Protein AF-A0A843MES4-F1 (afdb_monomer)

Secondary structure (DSSP, 8-state):
-EEEEEEETTTEEEEEEE-GGGTT-EEE-SSSEEE--HHHH--EE--HHHHHHHHHH-SEEEEESHHHHHHHHHTTSS-GGGPEEETTEEEEEEE--

Mean predicted aligned error: 2.88 Å

Nearest PDB structures (foldseek):
  2qya-assembly2_D  TM=8.452E-01  e=7.307E-09  Methanopyrus kandleri AV19
  4rxl-assembly1_A  TM=6.055E-01  e=3.881E+00  Vibrio cholerae O1 biovar El Tor str. N16961

Solvent-accessible surface area (backbone atoms only — not comparable to full-atom values): 5400 Å² total; per-residue (Å²): 66,17,44,25,80,43,80,42,92,94,71,45,40,36,34,25,35,26,35,62,8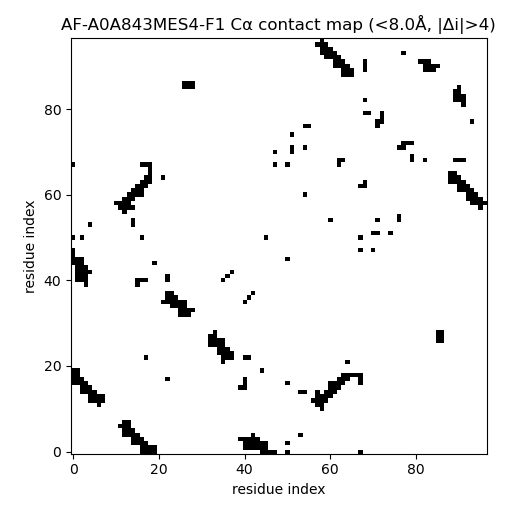8,46,57,73,41,71,39,68,41,97,90,51,71,47,66,38,41,46,92,67,32,59,39,51,80,49,55,70,68,58,50,53,50,52,65,70,70,33,36,30,36,44,39,33,21,63,65,54,50,52,48,36,35,75,71,67,76,46,58,75,86,66,43,47,72,42,80,90,35,37,30,40,77,48,80,62,131

Sequence (97 aa):
MHLKIHESPGEGTVTAVCDAELIGMTLKGEYCDLVIDESFYGGSAVSEAEVEEALKSSVNANIIGKRVCSLAVRAGILDEKDCVEIEGIPHAQIYRI

Foldseek 3Di:
DFKDWDQDVPQGIEIEEEDPVQEQPWFDDPVDIDGNYCVRRVHDDDDLVVLLVSLVRDQKYKYKADVSLVSCCVSVVDPPVQWDDTNNITIHMHHHD

pLDDT: mean 94.83, std 4.69, range [72.0, 98.5]

Radius of gyration: 12.51 Å; Cα contacts (8 Å, |Δi|>4): 192; chains: 1; bounding box: 34×28×30 Å

Structure (mmCIF, N/CA/C/O backbone):
data_AF-A0A843MES4-F1
#
_entry.id   AF-A0A843MES4-F1
#
loop_
_atom_site.group_PDB
_atom_site.id
_atom_site.type_symbol
_atom_site.label_atom_id
_atom_site.label_alt_id
_atom_site.label_comp_id
_atom_site.label_asym_id
_atom_site.label_entity_id
_atom_site.label_seq_id
_atom_site.pdbx_PDB_ins_code
_atom_site.Cartn_x
_atom_site.Cartn_y
_atom_site.Cartn_z
_atom_site.occupancy
_atom_site.B_iso_or_equiv
_atom_site.auth_seq_id
_atom_site.auth_comp_id
_atom_site.auth_asym_id
_atom_site.auth_atom_id
_atom_site.pdbx_PDB_model_num
ATOM 1 N N . MET A 1 1 ? -2.351 8.060 -4.397 1.00 96.88 1 MET A N 1
ATOM 2 C CA . MET A 1 1 ? -1.963 7.018 -3.415 1.00 96.88 1 MET A CA 1
ATOM 3 C C . MET A 1 1 ? -0.544 7.306 -2.966 1.00 96.88 1 MET A C 1
ATOM 5 O O . MET A 1 1 ? 0.143 8.018 -3.693 1.00 96.88 1 MET A O 1
ATOM 9 N N . HIS A 1 2 ? -0.116 6.799 -1.813 1.00 97.81 2 HIS A N 1
ATOM 10 C CA . HIS A 1 2 ? 1.306 6.793 -1.465 1.00 97.81 2 HIS A CA 1
ATOM 11 C C . HIS A 1 2 ? 1.921 5.461 -1.860 1.00 97.81 2 HIS A C 1
ATOM 13 O O . HIS A 1 2 ? 1.320 4.420 -1.609 1.00 97.81 2 HIS A O 1
ATOM 19 N N . LEU A 1 3 ? 3.087 5.517 -2.496 1.00 97.69 3 LEU A N 1
ATOM 20 C CA . LEU A 1 3 ? 3.871 4.368 -2.930 1.00 97.69 3 LEU A CA 1
ATOM 21 C C . LEU A 1 3 ? 5.264 4.465 -2.324 1.00 97.69 3 LEU A C 1
ATOM 23 O O . LEU A 1 3 ? 5.970 5.458 -2.517 1.00 97.69 3 LEU A O 1
ATOM 27 N N . LYS A 1 4 ? 5.677 3.405 -1.639 1.00 97.00 4 LYS A N 1
ATOM 28 C CA . LYS A 1 4 ? 7.043 3.222 -1.167 1.00 97.00 4 LYS A CA 1
ATOM 29 C C . LYS A 1 4 ? 7.620 1.955 -1.779 1.00 97.00 4 LYS A C 1
ATOM 31 O O . LYS A 1 4 ? 7.016 0.892 -1.689 1.00 97.00 4 LYS A O 1
ATOM 36 N N . ILE A 1 5 ? 8.803 2.078 -2.367 1.00 95.31 5 ILE A N 1
ATOM 37 C CA . ILE A 1 5 ? 9.560 0.957 -2.921 1.00 95.31 5 ILE A CA 1
ATOM 38 C C . ILE A 1 5 ? 10.821 0.774 -2.081 1.00 95.31 5 ILE A C 1
ATOM 40 O O . ILE A 1 5 ? 11.511 1.745 -1.758 1.00 95.31 5 ILE A O 1
ATOM 44 N N . HIS A 1 6 ? 11.106 -0.467 -1.708 1.00 91.81 6 HIS A N 1
ATOM 45 C CA . HIS A 1 6 ? 12.309 -0.859 -0.996 1.00 91.81 6 HIS A CA 1
ATOM 46 C C . HIS A 1 6 ? 12.974 -2.037 -1.707 1.00 91.81 6 HIS A C 1
ATOM 48 O O . HIS A 1 6 ? 12.343 -3.059 -1.952 1.00 91.81 6 HIS A O 1
ATOM 54 N N . GLU A 1 7 ? 14.258 -1.897 -2.015 1.00 89.75 7 GLU A N 1
ATOM 55 C CA . GLU A 1 7 ? 15.068 -2.981 -2.565 1.00 89.75 7 GLU A CA 1
ATOM 56 C C . GLU A 1 7 ? 15.654 -3.797 -1.414 1.00 89.75 7 GLU A C 1
ATOM 58 O O . GLU A 1 7 ?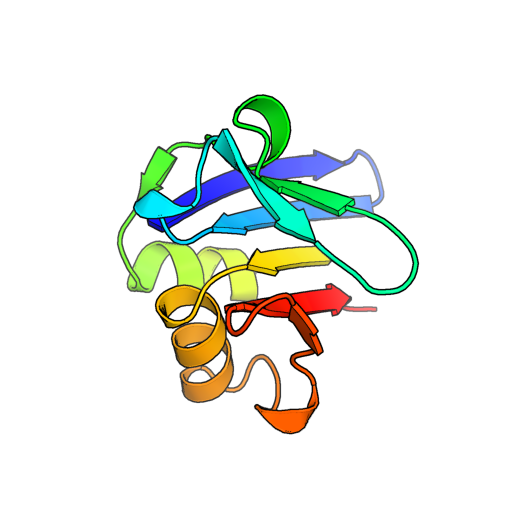 16.502 -3.296 -0.670 1.00 89.75 7 GLU A O 1
ATOM 63 N N . SER A 1 8 ? 15.205 -5.044 -1.263 1.00 81.56 8 SER A N 1
ATOM 64 C CA . SER A 1 8 ? 15.769 -5.977 -0.288 1.00 81.56 8 SER A CA 1
ATOM 65 C C . SER A 1 8 ? 16.901 -6.779 -0.950 1.00 81.56 8 SER A C 1
ATOM 67 O O . SER A 1 8 ? 16.656 -7.497 -1.930 1.00 81.56 8 SER A O 1
ATOM 69 N N . PRO A 1 9 ? 18.160 -6.668 -0.477 1.00 84.44 9 PRO A N 1
ATOM 70 C CA . PRO A 1 9 ? 19.288 -7.381 -1.069 1.00 84.44 9 PRO A CA 1
ATOM 71 C C . PRO A 1 9 ? 19.055 -8.897 -1.112 1.00 84.44 9 PRO A C 1
ATOM 73 O O . PRO A 1 9 ? 18.966 -9.550 -0.078 1.00 84.44 9 PRO A O 1
ATOM 76 N N . GLY A 1 10 ? 18.996 -9.466 -2.318 1.00 82.94 10 GLY A N 1
ATOM 77 C CA . GLY A 1 10 ? 18.790 -10.905 -2.528 1.00 82.94 10 GLY A CA 1
ATOM 78 C C . GLY A 1 10 ? 17.330 -11.370 -2.511 1.00 82.94 10 GLY A C 1
ATOM 79 O O . GLY A 1 10 ? 17.077 -12.504 -2.905 1.00 82.94 10 GLY A O 1
ATOM 80 N N . GLU A 1 11 ? 16.383 -10.511 -2.130 1.00 77.38 11 GLU A N 1
ATOM 81 C CA . GLU A 1 11 ? 14.946 -10.827 -2.116 1.00 77.38 11 GLU A CA 1
ATOM 82 C C . GLU A 1 11 ? 14.157 -10.034 -3.169 1.00 77.38 11 GLU A C 1
ATOM 84 O O . GLU A 1 11 ? 13.074 -10.454 -3.555 1.00 77.38 11 GLU A O 1
ATOM 89 N N . GLY A 1 12 ? 14.719 -8.939 -3.694 1.00 86.62 12 GLY A N 1
ATOM 90 C CA . GLY A 1 12 ? 14.132 -8.131 -4.765 1.00 86.62 12 GLY A CA 1
ATOM 91 C C . GLY A 1 12 ? 13.304 -6.947 -4.261 1.00 86.62 12 GLY A C 1
ATOM 92 O O . GLY A 1 12 ? 13.438 -6.498 -3.120 1.00 86.62 12 GLY A O 1
ATOM 93 N N . THR A 1 13 ? 12.455 -6.417 -5.141 1.00 91.31 13 THR A N 1
ATOM 94 C CA . THR A 1 13 ? 11.665 -5.207 -4.895 1.00 91.31 13 THR A CA 1
ATOM 95 C C . THR A 1 13 ? 10.434 -5.484 -4.026 1.00 91.31 13 THR A C 1
ATOM 97 O O . THR A 1 13 ? 9.500 -6.181 -4.440 1.00 91.31 13 THR A O 1
ATOM 100 N N . VAL A 1 14 ? 10.395 -4.864 -2.845 1.00 92.56 14 VAL A N 1
ATOM 101 C CA . VAL A 1 14 ? 9.268 -4.853 -1.903 1.00 92.56 14 VAL A CA 1
ATOM 102 C C . VAL A 1 14 ? 8.534 -3.523 -2.012 1.00 92.56 14 VAL A C 1
ATOM 104 O O . VAL A 1 14 ? 9.143 -2.456 -1.954 1.00 92.56 14 VAL A O 1
ATOM 107 N N . THR A 1 15 ? 7.215 -3.571 -2.165 1.00 95.94 15 THR A N 1
ATOM 108 C CA . THR A 1 15 ? 6.391 -2.374 -2.368 1.00 95.94 15 THR A CA 1
ATOM 109 C C . THR A 1 15 ? 5.336 -2.220 -1.275 1.00 95.94 15 THR A C 1
ATOM 111 O O . THR A 1 15 ? 4.690 -3.183 -0.880 1.00 95.94 15 THR A O 1
ATOM 114 N N . ALA A 1 16 ? 5.119 -1.003 -0.790 1.00 97.69 16 ALA A N 1
ATOM 115 C CA . ALA A 1 16 ? 4.003 -0.663 0.085 1.00 97.69 16 ALA A CA 1
ATOM 116 C C . ALA A 1 16 ? 3.167 0.439 -0.566 1.00 97.69 16 ALA A C 1
ATOM 118 O O . ALA A 1 16 ? 3.719 1.440 -1.029 1.00 97.69 16 ALA A O 1
ATOM 119 N N . VAL A 1 17 ? 1.846 0.262 -0.613 1.00 98.25 17 VAL A N 1
ATOM 120 C CA . VAL A 1 17 ? 0.932 1.238 -1.216 1.00 98.25 17 VAL A CA 1
ATOM 121 C C . VAL A 1 17 ? -0.285 1.456 -0.333 1.00 98.25 17 VAL A C 1
ATOM 123 O O . VAL A 1 17 ? -0.930 0.497 0.086 1.00 98.25 17 VAL A O 1
ATOM 126 N N . CYS A 1 18 ? -0.649 2.712 -0.092 1.00 98.38 18 CYS A N 1
ATOM 127 C CA . CYS A 1 18 ? -1.900 3.023 0.589 1.00 98.38 18 CYS A CA 1
ATOM 128 C C . CYS A 1 18 ? -2.703 4.137 -0.080 1.00 98.38 18 CYS A C 1
ATOM 130 O O . CYS A 1 18 ? -2.184 5.011 -0.791 1.00 98.38 18 CYS A O 1
ATOM 132 N N . ASP A 1 19 ? -4.002 4.133 0.204 1.00 98.31 19 ASP A N 1
ATOM 133 C CA . ASP A 1 19 ? -4.827 5.319 0.029 1.00 98.31 19 ASP A CA 1
ATOM 134 C C . ASP A 1 19 ? -4.321 6.451 0.930 1.00 98.31 19 ASP A C 1
ATOM 136 O O . ASP A 1 19 ? -4.006 6.239 2.098 1.00 98.31 19 ASP A O 1
ATOM 140 N N . ALA A 1 20 ? -4.163 7.649 0.360 1.00 96.94 20 ALA A N 1
ATOM 141 C CA . ALA A 1 20 ? -3.378 8.709 0.989 1.00 96.94 20 ALA A CA 1
ATOM 142 C C . ALA A 1 20 ? -3.996 9.215 2.302 1.00 96.94 20 ALA A C 1
ATOM 144 O O . ALA A 1 20 ? -3.282 9.508 3.254 1.00 96.94 20 ALA A O 1
ATOM 145 N N . GLU A 1 21 ? -5.324 9.246 2.371 1.00 97.06 21 GLU A N 1
ATOM 146 C CA . GLU A 1 21 ? -6.109 9.605 3.550 1.00 97.06 21 GLU A CA 1
ATOM 147 C C . GLU A 1 21 ? -5.973 8.623 4.718 1.00 97.06 21 GLU A C 1
ATOM 149 O O . GLU A 1 21 ? -6.388 8.959 5.821 1.00 97.06 21 GLU A O 1
ATOM 154 N N . LEU A 1 22 ? -5.418 7.426 4.489 1.00 97.75 22 LEU A N 1
ATOM 155 C CA . LEU A 1 22 ? -5.248 6.421 5.537 1.00 97.75 22 LEU A CA 1
ATOM 156 C C . LEU A 1 22 ? -3.966 6.618 6.350 1.00 97.75 22 LEU A C 1
ATOM 158 O O . LEU A 1 22 ? -3.860 6.046 7.430 1.00 97.75 22 LEU A O 1
ATOM 162 N N . ILE A 1 23 ? -2.995 7.400 5.861 1.00 97.19 23 ILE A N 1
ATOM 163 C CA . ILE A 1 23 ? -1.729 7.632 6.573 1.00 97.19 23 ILE A CA 1
ATOM 164 C C . ILE A 1 23 ? -2.000 8.181 7.981 1.00 97.19 23 ILE A C 1
ATOM 166 O O . ILE A 1 23 ? -2.757 9.133 8.165 1.00 97.19 23 ILE A O 1
ATOM 170 N N . GLY A 1 24 ? -1.364 7.570 8.981 1.00 96.69 24 GLY A N 1
ATOM 171 C CA . GLY A 1 24 ? -1.495 7.924 10.394 1.00 96.69 24 GLY A CA 1
ATOM 172 C C . GLY A 1 24 ? -2.743 7.360 11.080 1.00 96.69 24 GLY A C 1
ATOM 173 O O . GLY A 1 24 ? -2.873 7.488 12.298 1.00 96.69 24 GLY A O 1
ATOM 174 N N . MET A 1 25 ? -3.6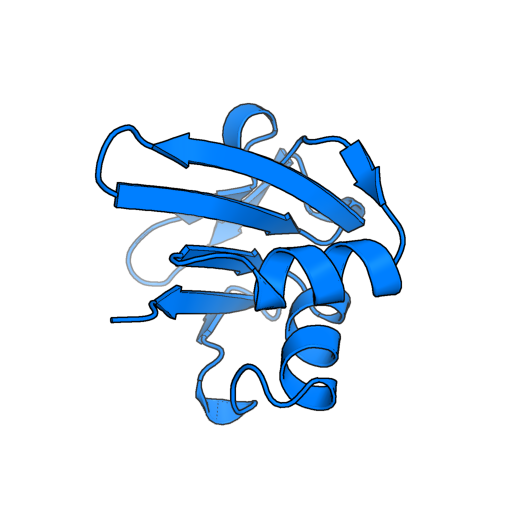53 6.713 10.345 1.00 97.62 25 MET A N 1
ATOM 175 C CA . MET A 1 25 ? -4.793 6.024 10.948 1.00 97.62 25 MET A CA 1
ATOM 176 C C . MET A 1 25 ? -4.361 4.709 11.605 1.00 97.62 25 MET A C 1
ATOM 178 O O . MET A 1 25 ? -3.373 4.076 11.231 1.00 97.62 25 MET A O 1
ATOM 182 N N . THR A 1 26 ? -5.142 4.283 12.593 1.00 97.88 26 THR A N 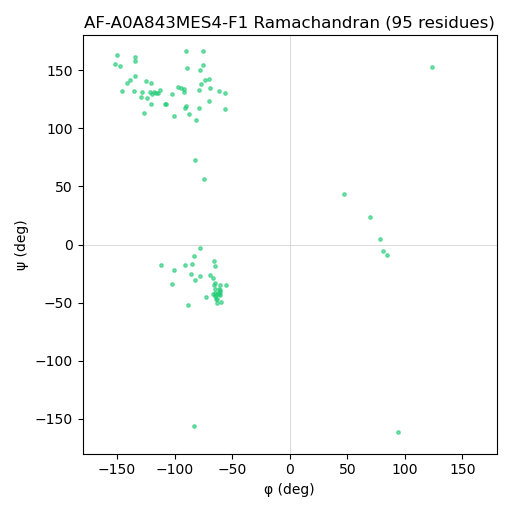1
ATOM 183 C CA . THR A 1 26 ? -5.056 2.948 13.189 1.00 97.88 26 THR A CA 1
ATOM 184 C C . THR A 1 26 ? -6.395 2.263 12.994 1.00 97.88 26 THR A C 1
ATOM 186 O O . THR A 1 26 ? -7.404 2.788 13.461 1.00 97.88 26 THR A O 1
ATOM 189 N N . LEU A 1 27 ? -6.396 1.117 12.318 1.00 97.44 27 LEU A N 1
ATOM 190 C CA . LEU A 1 27 ? -7.581 0.289 12.125 1.00 97.44 27 LEU A CA 1
ATOM 191 C C . LEU A 1 27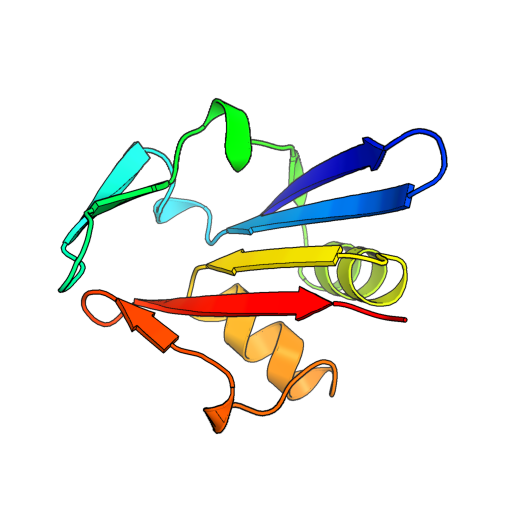 ? -7.606 -0.831 13.162 1.00 97.44 27 LEU A C 1
ATOM 193 O O . LEU A 1 27 ? -6.585 -1.480 13.403 1.00 97.44 27 LEU A O 1
ATOM 197 N N . LYS A 1 28 ? -8.766 -1.074 13.765 1.00 96.19 28 LYS A N 1
ATOM 198 C CA . LYS A 1 28 ? -8.956 -2.149 14.748 1.00 96.19 28 LYS A CA 1
ATOM 199 C C . LYS A 1 28 ? -9.177 -3.490 14.054 1.00 96.19 28 LYS A C 1
ATOM 201 O O . LYS A 1 28 ? -10.234 -3.741 13.481 1.00 96.19 28 LYS A O 1
ATOM 206 N N . GLY A 1 29 ? -8.175 -4.361 14.109 1.00 90.56 29 GLY A N 1
ATOM 207 C CA . GLY A 1 29 ? -8.313 -5.748 13.672 1.00 90.56 29 GLY A CA 1
ATOM 208 C C . GLY A 1 29 ? -8.769 -6.662 14.807 1.00 90.56 29 GLY A C 1
ATOM 209 O O . GLY A 1 29 ? -8.727 -6.307 15.983 1.00 90.56 29 GLY A O 1
ATOM 210 N N . GLU A 1 30 ? -9.191 -7.873 14.449 1.00 89.69 30 GLU A N 1
ATOM 211 C CA . GLU A 1 30 ? -9.630 -8.886 15.418 1.00 89.69 30 GLU A CA 1
ATOM 212 C C . GLU A 1 30 ? -8.484 -9.340 16.340 1.00 89.69 30 GLU A C 1
ATOM 214 O O . GLU A 1 30 ? -8.673 -9.495 17.545 1.00 89.69 30 GLU A O 1
ATOM 219 N N . TYR A 1 31 ? -7.287 -9.529 15.772 1.00 90.19 31 TYR A N 1
ATOM 220 C CA . TYR A 1 31 ? -6.111 -10.037 16.490 1.00 90.19 31 TYR A CA 1
ATOM 221 C C . TYR A 1 31 ? -5.103 -8.946 16.851 1.00 90.19 31 TYR A C 1
ATOM 223 O O . TYR A 1 31 ? -4.432 -9.033 17.880 1.00 90.19 31 TYR A O 1
ATOM 231 N N . CYS A 1 32 ? -4.968 -7.935 15.996 1.00 91.50 32 CYS A N 1
ATOM 232 C CA . CYS A 1 32 ? -4.072 -6.811 16.203 1.00 91.50 32 CYS A CA 1
ATOM 233 C C . CYS A 1 32 ? -4.599 -5.557 15.510 1.00 91.50 32 CYS A C 1
ATOM 235 O O . CYS A 1 32 ? -5.332 -5.628 14.524 1.00 91.50 32 CYS A O 1
ATOM 237 N N . ASP A 1 33 ? -4.181 -4.406 16.021 1.00 95.00 33 ASP A N 1
ATOM 238 C CA . ASP A 1 33 ? -4.414 -3.131 15.364 1.00 95.00 33 ASP A CA 1
ATOM 239 C C . ASP A 1 33 ? -3.434 -2.955 14.202 1.00 95.00 33 ASP A C 1
ATOM 241 O O . ASP A 1 33 ? -2.238 -3.235 14.332 1.00 95.00 33 ASP A O 1
ATOM 245 N N . LEU A 1 34 ? -3.931 -2.436 13.082 1.00 95.38 34 LEU A N 1
ATOM 246 C CA . LEU A 1 3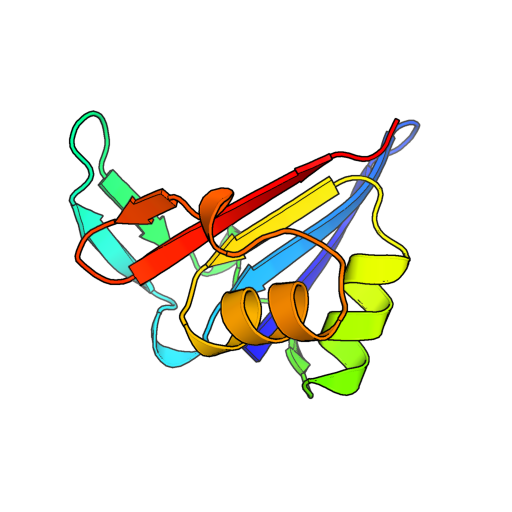4 ? -3.112 -2.075 11.937 1.00 95.38 34 LEU A CA 1
ATOM 247 C C . LEU A 1 34 ? -2.874 -0.568 11.931 1.00 95.38 34 LEU A C 1
ATOM 249 O O . LEU A 1 34 ? -3.787 0.216 11.680 1.00 95.38 34 LEU A O 1
ATOM 253 N N . VAL A 1 35 ? -1.633 -0.165 12.185 1.00 96.62 35 VAL A N 1
ATOM 254 C CA . VAL A 1 35 ? -1.204 1.232 12.077 1.00 96.62 35 VAL A CA 1
ATOM 255 C C . VAL A 1 35 ? -0.714 1.479 10.654 1.00 96.62 35 VAL A C 1
ATOM 257 O O . VAL A 1 35 ? 0.249 0.852 10.209 1.00 96.62 35 VAL A O 1
ATOM 260 N N . ILE A 1 36 ? -1.352 2.404 9.934 1.00 96.94 36 ILE A N 1
ATOM 261 C CA . ILE A 1 36 ? -0.897 2.845 8.611 1.00 96.94 36 ILE A CA 1
ATOM 262 C C . ILE A 1 36 ? 0.192 3.896 8.832 1.00 96.94 36 ILE A C 1
ATOM 264 O O . ILE A 1 36 ? -0.007 5.103 8.702 1.00 96.94 36 ILE A O 1
ATOM 268 N N . ASP A 1 37 ? 1.345 3.402 9.263 1.00 96.19 37 ASP A N 1
ATOM 269 C CA . ASP A 1 37 ? 2.478 4.212 9.680 1.00 96.19 37 ASP A CA 1
ATOM 270 C C . ASP A 1 37 ? 3.130 4.937 8.491 1.00 96.19 37 ASP A C 1
ATOM 272 O O . ASP A 1 37 ? 3.380 4.342 7.439 1.00 96.19 37 ASP A O 1
ATOM 276 N N . GLU A 1 38 ? 3.435 6.226 8.661 1.00 94.75 38 GLU A N 1
ATOM 277 C CA . GLU A 1 38 ? 4.050 7.050 7.614 1.00 94.75 38 GLU A CA 1
ATOM 278 C C . GLU A 1 38 ? 5.462 6.561 7.257 1.00 94.75 38 GLU A C 1
ATOM 280 O O . GLU A 1 38 ? 5.852 6.592 6.093 1.00 94.75 38 GLU A O 1
ATOM 285 N N . SER A 1 39 ? 6.228 6.020 8.207 1.00 94.12 39 SER A N 1
ATOM 286 C CA . SER A 1 39 ? 7.549 5.473 7.888 1.00 94.12 39 SER A CA 1
ATOM 287 C C . SER A 1 39 ? 7.456 4.203 7.040 1.00 94.12 39 SER A C 1
ATOM 289 O O . SER A 1 39 ? 8.381 3.928 6.274 1.00 94.12 39 SER A O 1
ATOM 291 N N . PHE A 1 40 ? 6.352 3.452 7.115 1.00 93.81 40 PHE A N 1
ATOM 292 C CA . PHE A 1 40 ? 6.117 2.261 6.296 1.00 93.81 40 PHE A CA 1
ATOM 293 C C . PHE A 1 40 ? 5.442 2.586 4.953 1.00 93.81 40 PHE A C 1
ATOM 295 O O . PHE A 1 40 ? 5.958 2.192 3.908 1.00 93.81 40 PHE A O 1
ATOM 302 N N . TYR A 1 41 ? 4.327 3.324 4.965 1.00 93.75 41 TYR A N 1
ATOM 303 C CA . TYR A 1 41 ? 3.498 3.609 3.783 1.00 93.75 41 TYR A CA 1
ATOM 304 C C . TYR A 1 41 ? 3.713 4.997 3.167 1.00 93.75 41 TYR A C 1
ATOM 306 O O . TYR A 1 41 ? 3.390 5.190 1.996 1.00 93.75 41 TYR A O 1
ATOM 314 N N . GLY A 1 42 ? 4.241 5.961 3.923 1.00 81.88 42 GLY A N 1
ATOM 315 C CA . GLY A 1 42 ? 4.405 7.371 3.541 1.00 81.88 42 GLY A CA 1
ATOM 316 C C . GLY A 1 42 ? 5.535 7.615 2.540 1.00 81.88 42 GLY A C 1
ATOM 317 O O . GLY A 1 42 ? 6.469 8.371 2.794 1.00 81.88 42 GLY A O 1
ATOM 318 N N . GLY A 1 43 ? 5.470 6.939 1.395 1.00 88.88 43 GLY A N 1
ATOM 319 C CA . GLY A 1 43 ? 6.319 7.207 0.242 1.00 88.88 43 GLY A CA 1
ATOM 320 C C . GLY A 1 43 ? 5.783 8.347 -0.630 1.00 88.88 43 GLY A C 1
ATOM 321 O O . GLY A 1 43 ? 5.021 9.214 -0.196 1.00 88.88 43 GLY A O 1
ATOM 322 N N . SER A 1 44 ? 6.170 8.357 -1.900 1.00 93.50 44 SER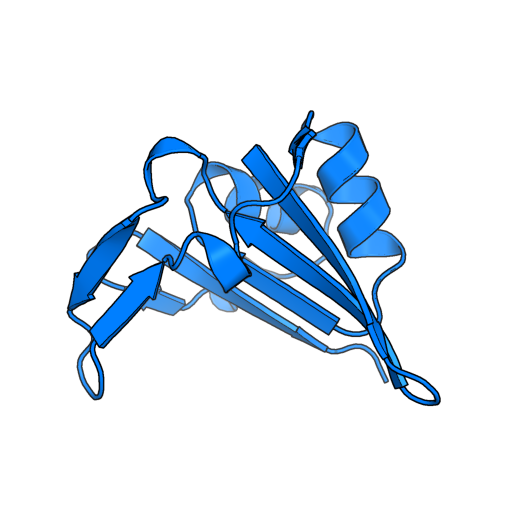 A N 1
ATOM 323 C CA . SER A 1 44 ? 5.788 9.416 -2.836 1.00 93.50 44 SER A CA 1
ATOM 324 C C . SER A 1 44 ? 4.302 9.349 -3.190 1.00 93.50 44 SER A C 1
ATOM 326 O O . SER A 1 44 ? 3.734 8.267 -3.342 1.00 93.50 44 SER A O 1
ATOM 328 N N . ALA A 1 45 ? 3.665 10.514 -3.337 1.00 96.38 45 ALA A N 1
ATOM 329 C CA . ALA A 1 45 ? 2.336 10.597 -3.928 1.00 96.38 45 ALA A CA 1
ATOM 330 C C . ALA A 1 45 ? 2.432 10.278 -5.426 1.00 96.38 45 ALA A C 1
ATOM 332 O O . ALA A 1 45 ? 3.180 10.937 -6.145 1.00 96.38 45 ALA A O 1
ATOM 333 N N . VAL A 1 46 ? 1.680 9.275 -5.874 1.00 97.06 46 VAL A N 1
ATOM 334 C CA . VAL A 1 46 ? 1.766 8.728 -7.237 1.00 97.06 46 VAL A CA 1
ATOM 335 C C . VAL A 1 46 ? 0.389 8.514 -7.871 1.00 97.06 46 VAL A C 1
ATOM 337 O O . VAL A 1 46 ? -0.641 8.447 -7.177 1.00 97.06 46 VAL A O 1
ATOM 340 N N . SER A 1 47 ? 0.390 8.404 -9.199 1.00 97.19 47 SER A N 1
ATOM 341 C CA . SER A 1 47 ? -0.764 8.071 -10.039 1.00 97.19 47 SER A CA 1
ATOM 342 C C . SER A 1 47 ? -1.133 6.580 -9.986 1.00 97.19 47 SER A C 1
ATOM 344 O O . SER A 1 47 ? -0.363 5.748 -9.513 1.00 97.19 47 SER A O 1
ATOM 346 N N . GLU A 1 48 ? -2.322 6.221 -10.491 1.00 97.44 48 GLU A N 1
ATOM 347 C CA . GLU A 1 48 ? -2.722 4.808 -10.616 1.00 97.44 48 GLU A CA 1
ATOM 348 C C . GLU A 1 48 ? -1.781 4.016 -11.535 1.00 97.44 48 GLU A C 1
ATOM 350 O O . GLU A 1 48 ? -1.441 2.883 -11.214 1.00 97.44 48 GLU A O 1
ATOM 355 N N . ALA A 1 49 ? -1.314 4.617 -12.634 1.00 97.69 49 ALA A N 1
ATOM 356 C CA . ALA A 1 49 ? -0.426 3.949 -13.585 1.00 97.69 49 ALA A CA 1
ATOM 357 C C . ALA A 1 49 ? 0.924 3.576 -12.951 1.00 97.69 49 ALA A C 1
ATOM 359 O O . ALA A 1 49 ? 1.390 2.452 -13.115 1.00 97.69 49 ALA A O 1
ATOM 360 N N . GLU A 1 50 ? 1.512 4.488 -12.173 1.00 97.81 50 GLU A N 1
ATOM 361 C CA . GLU A 1 50 ? 2.763 4.236 -11.444 1.00 97.81 50 GLU A CA 1
ATOM 362 C C . GLU A 1 50 ? 2.593 3.148 -10.373 1.00 97.81 50 GLU A C 1
ATOM 364 O O . GLU A 1 50 ? 3.474 2.310 -10.194 1.00 97.81 50 GLU A O 1
ATOM 369 N N . VAL A 1 51 ? 1.449 3.124 -9.675 1.00 97.81 51 VAL A N 1
ATOM 370 C CA . VAL A 1 51 ? 1.136 2.050 -8.718 1.00 97.81 51 VAL A CA 1
ATOM 371 C C . VAL A 1 51 ? 1.011 0.708 -9.428 1.00 97.81 51 VAL A C 1
ATOM 373 O O . VAL A 1 51 ? 1.576 -0.279 -8.967 1.00 97.81 51 VAL A O 1
ATOM 376 N N . GLU A 1 52 ? 0.284 0.653 -10.542 1.00 97.69 52 GLU A N 1
ATOM 377 C CA . GLU A 1 52 ? 0.106 -0.583 -11.303 1.00 97.69 52 GLU A CA 1
ATOM 378 C C . GLU A 1 52 ? 1.444 -1.130 -11.816 1.00 97.69 52 GLU A C 1
ATOM 380 O O . GLU A 1 52 ? 1.702 -2.328 -11.691 1.00 97.69 52 GLU A O 1
ATOM 385 N N . GLU A 1 53 ? 2.311 -0.261 -12.345 1.00 97.06 53 GLU A N 1
ATOM 386 C CA . GLU A 1 53 ? 3.660 -0.629 -12.783 1.00 97.06 53 GLU A CA 1
ATOM 387 C C . GLU A 1 53 ? 4.487 -1.194 -11.622 1.00 97.06 53 GLU A C 1
ATOM 389 O O . GLU A 1 53 ? 5.015 -2.302 -11.733 1.00 97.06 53 GLU A O 1
ATOM 394 N N . ALA A 1 54 ? 4.514 -0.501 -10.479 1.00 96.25 54 ALA A N 1
ATOM 395 C CA . ALA A 1 54 ? 5.257 -0.943 -9.300 1.00 96.25 54 ALA A CA 1
ATOM 396 C C . ALA A 1 54 ? 4.758 -2.294 -8.761 1.00 96.25 54 ALA A C 1
ATOM 398 O O . ALA A 1 54 ? 5.557 -3.179 -8.445 1.00 96.25 54 ALA A O 1
ATOM 399 N N . LEU A 1 55 ? 3.436 -2.495 -8.703 1.00 96.50 55 LEU A N 1
ATOM 400 C CA . LEU A 1 55 ? 2.841 -3.771 -8.294 1.00 96.50 55 LEU A CA 1
ATOM 401 C C . LEU A 1 55 ? 3.120 -4.891 -9.306 1.00 96.50 55 LEU A C 1
ATOM 403 O O . LEU A 1 55 ? 3.169 -6.063 -8.936 1.00 96.50 55 LEU A O 1
ATOM 407 N N . LYS A 1 56 ? 3.293 -4.574 -10.593 1.00 94.69 56 LYS A N 1
ATOM 408 C CA . LYS A 1 56 ? 3.677 -5.543 -11.631 1.00 94.69 56 LYS A CA 1
ATOM 409 C C . LYS A 1 56 ? 5.162 -5.883 -11.609 1.00 94.69 56 LYS A C 1
ATOM 411 O O . LYS A 1 56 ? 5.489 -7.009 -11.967 1.00 94.69 56 LYS A O 1
ATOM 416 N N . SER A 1 57 ? 6.035 -4.999 -11.140 1.00 92.19 57 SER A N 1
ATOM 417 C CA . SER A 1 57 ? 7.473 -5.276 -11.026 1.00 92.19 57 SER A CA 1
ATOM 418 C C . SER A 1 57 ? 7.901 -5.870 -9.682 1.00 92.19 57 SER A C 1
ATOM 420 O O . SER A 1 57 ? 8.997 -6.414 -9.592 1.00 92.19 57 SER A O 1
ATOM 422 N N . SER A 1 58 ? 7.079 -5.769 -8.634 1.00 92.69 58 SER A N 1
ATOM 423 C CA . SER A 1 58 ? 7.461 -6.219 -7.295 1.00 92.69 58 SER A CA 1
ATOM 424 C C . SER A 1 58 ? 7.387 -7.739 -7.110 1.00 92.69 58 SER A C 1
ATOM 426 O O . SER A 1 58 ? 6.565 -8.437 -7.719 1.00 92.69 58 SER A O 1
ATOM 428 N N . VAL A 1 59 ? 8.256 -8.251 -6.233 1.00 92.62 59 VAL A N 1
ATOM 429 C CA . VAL A 1 59 ? 8.195 -9.638 -5.732 1.00 92.62 59 VAL A CA 1
ATOM 430 C C . VAL A 1 59 ? 7.265 -9.760 -4.524 1.00 92.62 59 VAL A C 1
ATOM 432 O O . VAL A 1 59 ? 6.702 -10.820 -4.258 1.00 92.62 59 VAL A O 1
ATOM 435 N N . ASN A 1 60 ? 7.084 -8.651 -3.804 1.00 94.31 60 ASN A N 1
ATOM 436 C CA . ASN A 1 60 ? 6.225 -8.529 -2.643 1.00 94.31 60 ASN A CA 1
ATOM 437 C C . ASN A 1 60 ? 5.524 -7.170 -2.670 1.00 94.31 60 ASN A C 1
ATOM 439 O O . ASN A 1 60 ? 6.159 -6.146 -2.952 1.00 94.31 60 ASN A O 1
ATOM 443 N N . ALA A 1 61 ? 4.238 -7.146 -2.324 1.00 96.50 61 ALA A N 1
ATOM 444 C CA . ALA A 1 61 ? 3.556 -5.899 -2.030 1.00 96.50 61 ALA A CA 1
ATOM 445 C C . ALA A 1 61 ? 2.612 -5.984 -0.828 1.00 96.50 61 ALA A C 1
ATOM 447 O O . ALA A 1 61 ? 1.883 -6.959 -0.673 1.00 96.50 61 ALA A O 1
ATOM 448 N N . ASN A 1 62 ? 2.576 -4.916 -0.030 1.00 97.19 62 ASN A N 1
ATOM 449 C CA . ASN A 1 62 ? 1.546 -4.651 0.972 1.00 97.19 62 ASN A CA 1
ATOM 450 C C . ASN A 1 62 ? 0.664 -3.506 0.478 1.00 97.19 62 ASN A C 1
ATOM 452 O O . ASN A 1 62 ? 1.165 -2.404 0.243 1.00 97.19 62 ASN A O 1
ATOM 456 N N . ILE A 1 63 ? -0.638 -3.744 0.334 1.00 98.06 63 ILE A N 1
ATOM 457 C CA . ILE A 1 63 ? -1.579 -2.718 -0.121 1.00 98.06 63 ILE A CA 1
ATOM 458 C C . ILE A 1 63 ? -2.724 -2.530 0.869 1.00 98.06 63 ILE A C 1
ATOM 460 O O . ILE A 1 63 ? -3.228 -3.499 1.434 1.00 98.06 63 ILE A O 1
ATOM 464 N N . ILE A 1 64 ? -3.150 -1.286 1.086 1.00 98.31 64 ILE A N 1
ATOM 465 C CA . ILE A 1 64 ? -4.322 -0.988 1.915 1.00 98.31 64 ILE A CA 1
ATOM 466 C C . ILE A 1 64 ? -5.112 0.216 1.408 1.00 98.31 64 ILE A C 1
ATOM 468 O O . ILE A 1 64 ? -4.564 1.283 1.127 1.00 98.31 64 ILE A O 1
ATOM 472 N N . GLY A 1 65 ? -6.426 0.053 1.311 1.00 98.31 65 GLY A N 1
ATOM 473 C CA . GLY A 1 65 ? -7.334 1.086 0.835 1.00 98.31 65 GLY A CA 1
ATOM 474 C C . GLY A 1 65 ? -8.166 0.635 -0.354 1.00 98.31 65 GLY A C 1
ATOM 475 O O . GLY A 1 65 ? -7.775 -0.225 -1.148 1.00 98.31 65 GLY A O 1
ATOM 476 N N . LYS A 1 66 ? -9.348 1.239 -0.477 1.00 98.25 66 LYS A N 1
ATOM 477 C CA . LYS A 1 66 ? -10.331 0.887 -1.501 1.00 98.25 66 LYS A CA 1
ATOM 478 C C . LYS A 1 66 ? -9.794 1.129 -2.904 1.00 98.25 66 LYS A C 1
ATOM 480 O O . LYS A 1 66 ? -10.012 0.278 -3.767 1.00 98.25 66 LYS A O 1
ATOM 485 N N . ARG A 1 67 ? -9.092 2.243 -3.159 1.00 98.25 67 ARG A N 1
ATOM 486 C CA . ARG A 1 67 ? -8.630 2.551 -4.525 1.00 98.25 67 ARG A CA 1
ATOM 487 C C . ARG A 1 67 ? -7.480 1.644 -4.936 1.00 98.25 67 ARG A C 1
ATOM 489 O O . ARG A 1 67 ? -7.545 1.086 -6.026 1.00 98.25 67 ARG A O 1
ATOM 496 N N . VAL A 1 68 ? -6.490 1.434 -4.064 1.00 98.31 68 VAL A N 1
ATOM 497 C CA . VAL A 1 68 ? -5.348 0.560 -4.381 1.00 98.31 68 VAL A CA 1
ATOM 498 C C . VAL A 1 68 ? -5.765 -0.900 -4.574 1.00 98.31 68 VAL A C 1
ATOM 500 O O . VAL A 1 68 ? -5.358 -1.515 -5.557 1.00 98.31 68 VAL A O 1
ATOM 503 N N . CYS A 1 69 ? -6.630 -1.444 -3.710 1.00 98.50 69 CYS A N 1
ATOM 504 C CA . CYS A 1 69 ? -7.101 -2.823 -3.863 1.00 98.50 69 CYS A CA 1
ATOM 505 C C . CYS A 1 69 ? -7.958 -2.974 -5.125 1.00 98.50 69 CYS A C 1
ATOM 507 O O . CYS A 1 69 ? -7.741 -3.891 -5.911 1.00 98.50 69 CYS A O 1
ATOM 509 N N . SER A 1 70 ? -8.858 -2.019 -5.393 1.00 98.31 70 SER A N 1
ATOM 510 C CA . SER A 1 70 ? -9.657 -2.029 -6.627 1.00 98.31 70 SER A CA 1
ATOM 511 C C . SER A 1 70 ? -8.787 -1.939 -7.883 1.00 98.31 70 SER A C 1
ATOM 513 O O . SER A 1 70 ? -9.099 -2.573 -8.887 1.00 98.31 70 SER A O 1
ATOM 515 N N . LEU A 1 71 ? -7.708 -1.150 -7.854 1.00 98.44 71 LEU A N 1
ATOM 516 C CA . LEU A 1 71 ? -6.750 -1.069 -8.956 1.00 98.44 71 LEU A CA 1
ATOM 517 C C . LEU A 1 71 ? -6.053 -2.416 -9.181 1.00 98.44 71 LEU A C 1
ATOM 519 O O . LEU A 1 71 ? -6.009 -2.880 -10.317 1.00 98.44 71 LEU A O 1
ATOM 523 N N . ALA A 1 72 ? -5.573 -3.066 -8.117 1.00 98.00 72 ALA A N 1
ATOM 524 C CA . ALA A 1 72 ? -4.928 -4.376 -8.207 1.00 98.00 72 ALA A CA 1
ATOM 525 C C . ALA A 1 72 ? -5.869 -5.453 -8.782 1.00 98.00 72 ALA A C 1
ATOM 527 O O . ALA A 1 72 ? -5.447 -6.227 -9.643 1.00 98.00 72 ALA A O 1
ATOM 528 N N . VAL A 1 73 ? -7.149 -5.444 -8.384 1.00 98.25 73 VAL A N 1
ATOM 529 C CA . VAL A 1 73 ? -8.189 -6.323 -8.952 1.00 98.25 73 VAL A CA 1
ATOM 530 C C . VAL A 1 73 ? -8.405 -6.037 -10.439 1.00 98.25 73 VAL A C 1
ATOM 532 O O . VAL A 1 73 ? -8.342 -6.949 -11.261 1.00 98.25 73 VAL A O 1
ATOM 535 N N . ARG A 1 74 ? -8.610 -4.767 -10.825 1.00 97.94 74 ARG A N 1
ATOM 536 C CA . ARG A 1 74 ? -8.804 -4.384 -12.240 1.00 97.94 74 ARG A CA 1
ATOM 537 C C . ARG A 1 74 ? -7.604 -4.740 -13.117 1.00 97.94 74 ARG A C 1
ATOM 539 O O . ARG A 1 74 ? -7.787 -5.089 -14.280 1.00 97.94 74 ARG A O 1
ATOM 546 N N . ALA A 1 75 ? -6.398 -4.647 -12.565 1.00 96.81 75 ALA A N 1
ATO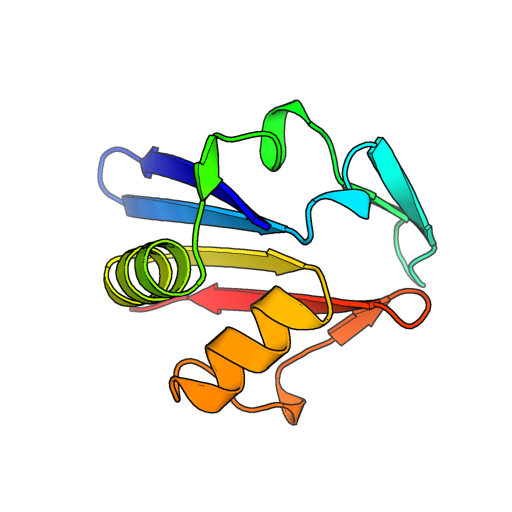M 547 C CA . ALA A 1 75 ? -5.154 -4.990 -13.243 1.00 96.81 75 ALA A CA 1
ATOM 548 C C . ALA A 1 75 ? -4.886 -6.508 -13.304 1.00 96.81 75 ALA A C 1
ATOM 550 O O . ALA A 1 75 ? -3.890 -6.917 -13.904 1.00 96.81 75 ALA A O 1
ATOM 551 N N . GLY A 1 76 ? -5.745 -7.339 -12.696 1.00 96.56 76 GLY A N 1
ATOM 552 C CA . GLY A 1 76 ? -5.603 -8.797 -12.659 1.00 96.56 76 GLY A CA 1
ATOM 553 C C . GLY A 1 76 ? -4.438 -9.284 -11.794 1.00 96.56 76 GLY A C 1
ATOM 554 O O . GLY A 1 76 ? -3.899 -10.358 -12.047 1.00 96.56 76 GLY A O 1
ATOM 555 N N . ILE A 1 77 ? -4.005 -8.479 -10.818 1.00 96.25 77 ILE A N 1
ATOM 556 C CA . ILE A 1 77 ? -2.879 -8.801 -9.927 1.00 96.25 77 ILE A CA 1
ATOM 557 C C . ILE A 1 77 ? -3.333 -9.704 -8.768 1.00 96.25 77 ILE A C 1
ATOM 559 O O . ILE A 1 77 ? -2.544 -10.517 -8.293 1.00 96.25 77 ILE A O 1
ATOM 563 N N . LEU A 1 78 ? -4.587 -9.564 -8.333 1.00 96.12 78 LEU A N 1
ATOM 564 C CA . LEU A 1 78 ? -5.252 -10.391 -7.319 1.00 96.12 78 LEU A CA 1
ATOM 565 C C . LEU A 1 78 ? -6.764 -10.449 -7.592 1.00 96.12 78 LEU A C 1
ATOM 567 O O . LEU A 1 78 ? -7.280 -9.597 -8.320 1.00 96.12 78 LEU A O 1
ATOM 571 N N . ASP A 1 79 ? -7.474 -11.408 -6.995 1.00 97.06 79 ASP A N 1
ATOM 572 C CA . ASP A 1 79 ? -8.942 -11.444 -7.010 1.00 97.06 79 ASP A CA 1
ATOM 573 C C . ASP A 1 79 ? -9.519 -10.657 -5.818 1.00 97.06 79 ASP A C 1
ATOM 575 O O . ASP A 1 79 ? -8.933 -10.613 -4.742 1.00 97.06 79 ASP A O 1
ATOM 579 N N . GLU A 1 80 ? -10.725 -10.093 -5.951 1.00 95.25 80 GLU A N 1
ATOM 580 C CA . GLU A 1 80 ? -11.383 -9.337 -4.863 1.00 95.25 80 GLU A CA 1
ATOM 581 C C . GLU A 1 80 ? -11.525 -10.149 -3.561 1.00 95.25 80 GLU A C 1
ATOM 583 O O . GLU A 1 80 ? -11.377 -9.611 -2.467 1.00 95.25 80 GLU A O 1
ATOM 588 N N . LYS A 1 81 ? -11.745 -11.465 -3.678 1.00 96.50 81 LYS A N 1
ATOM 589 C CA . LYS A 1 81 ? -11.836 -12.402 -2.543 1.00 96.50 81 LYS A CA 1
ATOM 590 C C . LYS A 1 81 ? -10.523 -12.552 -1.758 1.00 96.50 81 LYS A C 1
ATOM 592 O O . LYS A 1 81 ? -10.556 -13.070 -0.646 1.00 96.50 81 LYS A O 1
ATOM 597 N N . ASP A 1 82 ? -9.392 -12.168 -2.352 1.00 95.50 82 ASP A N 1
ATOM 598 C CA . ASP A 1 82 ? -8.068 -12.268 -1.734 1.00 95.50 82 ASP A CA 1
ATOM 599 C C . ASP A 1 82 ? -7.789 -11.062 -0.817 1.00 95.50 82 ASP A C 1
ATOM 601 O O . ASP A 1 82 ? -6.812 -11.059 -0.066 1.00 95.50 82 ASP A O 1
ATOM 605 N N . CYS A 1 83 ? -8.645 -10.031 -0.850 1.00 96.94 83 CYS A N 1
ATOM 606 C CA . CYS A 1 83 ? -8.585 -8.916 0.084 1.00 96.94 83 CYS A CA 1
ATOM 607 C C . CYS A 1 83 ? -9.208 -9.289 1.436 1.00 96.94 83 CYS A C 1
ATOM 609 O O . CYS A 1 83 ? -10.337 -9.771 1.519 1.00 96.94 83 CYS A O 1
ATOM 611 N N . VAL A 1 84 ? -8.493 -8.969 2.512 1.00 95.31 84 VAL A N 1
ATOM 612 C CA . VAL A 1 84 ? -9.008 -9.001 3.883 1.00 95.31 84 VAL A CA 1
ATOM 613 C C . VAL A 1 84 ? -9.556 -7.622 4.227 1.00 95.31 84 VAL A C 1
ATOM 615 O O . VAL A 1 84 ? -8.906 -6.611 3.973 1.00 95.31 84 VAL A O 1
ATOM 618 N N . GLU A 1 85 ? -10.745 -7.562 4.817 1.00 95.31 85 GLU A N 1
ATOM 619 C CA . GLU A 1 85 ? -11.331 -6.305 5.281 1.00 95.31 85 GLU A CA 1
ATOM 620 C C . GLU A 1 85 ? -10.974 -6.040 6.750 1.00 95.31 85 GLU A C 1
ATOM 622 O O . GLU A 1 85 ? -11.149 -6.905 7.608 1.00 95.31 85 GLU A O 1
ATOM 627 N N . ILE A 1 86 ? -10.496 -4.828 7.043 1.00 96.19 86 ILE A N 1
ATOM 628 C CA . ILE A 1 86 ? -10.180 -4.350 8.395 1.00 96.19 86 ILE A CA 1
ATOM 629 C C . ILE A 1 86 ? -10.921 -3.025 8.594 1.00 96.19 86 ILE A C 1
ATOM 631 O O . ILE A 1 86 ? -10.647 -2.052 7.896 1.00 96.19 86 ILE A O 1
ATOM 635 N N . GLU A 1 87 ? -11.909 -2.997 9.493 1.00 95.56 87 GLU A N 1
ATOM 636 C CA . GLU A 1 87 ? -12.822 -1.853 9.697 1.00 95.56 87 GLU A CA 1
ATOM 637 C C . GLU A 1 87 ? -13.406 -1.263 8.392 1.00 95.56 87 GLU A C 1
ATOM 639 O O . GLU A 1 87 ? -13.467 -0.047 8.204 1.00 95.56 87 GLU A O 1
ATOM 644 N N . GLY A 1 88 ? -13.838 -2.109 7.451 1.00 95.06 88 GLY A N 1
ATOM 645 C CA . GLY A 1 88 ? -14.397 -1.638 6.175 1.00 95.06 88 GLY A CA 1
ATOM 646 C C . GLY A 1 88 ? -13.359 -1.178 5.144 1.00 95.06 88 GLY A C 1
ATOM 647 O O . GLY A 1 88 ? -13.735 -0.653 4.086 1.00 95.06 88 GLY A O 1
ATOM 648 N N . ILE A 1 89 ? -12.063 -1.333 5.439 1.00 97.88 89 ILE A N 1
ATOM 649 C CA . ILE A 1 89 ? -10.950 -0.996 4.550 1.00 97.88 89 ILE A CA 1
ATOM 650 C C . ILE A 1 89 ? -10.300 -2.289 4.040 1.00 97.88 89 ILE A C 1
ATOM 652 O O . ILE A 1 89 ? -9.820 -3.086 4.846 1.00 97.88 89 ILE A O 1
ATOM 656 N N . PRO A 1 90 ? -10.251 -2.515 2.715 1.00 98.00 90 PRO A N 1
ATOM 657 C CA . PRO A 1 90 ? -9.609 -3.696 2.163 1.00 98.00 90 PRO A CA 1
ATOM 658 C C . PRO A 1 90 ? -8.086 -3.580 2.254 1.00 98.00 90 PRO A C 1
ATOM 660 O O . PRO A 1 90 ? -7.502 -2.515 2.024 1.00 98.00 90 PRO A O 1
ATOM 663 N N . HIS A 1 91 ? -7.460 -4.706 2.555 1.00 97.56 91 HIS A 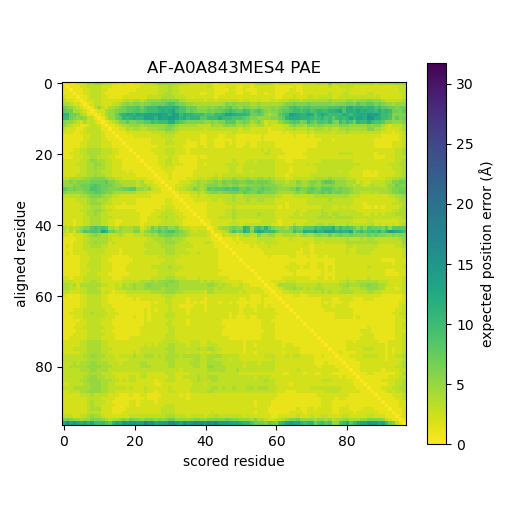N 1
ATOM 664 C CA . HIS A 1 91 ? -6.027 -4.906 2.659 1.00 97.56 91 HIS A CA 1
ATOM 665 C C . HIS A 1 91 ? -5.643 -6.198 1.936 1.00 97.56 91 HIS A C 1
ATOM 667 O O . HIS A 1 91 ? -6.385 -7.178 1.967 1.00 97.56 91 HIS A O 1
ATOM 673 N N . ALA A 1 92 ? -4.474 -6.219 1.303 1.00 97.56 92 ALA A N 1
ATOM 674 C CA . ALA A 1 92 ? -3.924 -7.438 0.730 1.00 97.56 92 ALA A CA 1
ATOM 675 C C . ALA A 1 92 ? -2.397 -7.450 0.792 1.00 97.56 92 ALA A C 1
ATOM 677 O O . ALA A 1 92 ? -1.736 -6.405 0.766 1.00 97.56 92 ALA A O 1
ATOM 678 N N . GLN A 1 93 ? -1.855 -8.664 0.818 1.00 96.50 93 GLN A N 1
ATOM 679 C CA . GLN A 1 93 ? -0.437 -8.932 0.641 1.00 96.50 93 GLN A CA 1
ATOM 680 C C . GLN A 1 93 ? -0.250 -9.798 -0.601 1.00 96.50 93 GLN A C 1
ATOM 682 O O . GLN A 1 93 ? -0.937 -10.801 -0.779 1.00 96.50 93 GLN A O 1
ATOM 687 N N . ILE A 1 94 ? 0.679 -9.404 -1.463 1.00 95.56 94 ILE A N 1
ATOM 688 C CA . ILE A 1 94 ? 0.979 -10.084 -2.722 1.00 95.56 94 ILE A CA 1
ATOM 689 C C . ILE A 1 94 ? 2.392 -10.646 -2.615 1.00 95.56 94 ILE A C 1
ATOM 691 O O . ILE A 1 94 ? 3.315 -9.912 -2.268 1.00 95.56 94 ILE A O 1
ATOM 695 N N . TYR A 1 95 ? 2.562 -11.926 -2.944 1.00 93.50 95 TYR A N 1
ATOM 696 C CA . TYR A 1 95 ? 3.855 -12.606 -3.002 1.00 93.50 95 TYR A CA 1
ATOM 697 C C . TYR A 1 95 ? 3.998 -13.297 -4.357 1.00 93.50 95 TYR A C 1
ATOM 699 O O . TYR A 1 95 ? 3.093 -14.019 -4.779 1.00 93.50 95 TYR A O 1
ATOM 707 N N . ARG A 1 96 ? 5.130 -13.093 -5.033 1.00 88.00 96 ARG A N 1
ATOM 708 C CA . ARG A 1 96 ? 5.489 -13.802 -6.267 1.00 88.00 96 ARG A CA 1
ATOM 709 C C . ARG A 1 96 ? 6.740 -14.637 -6.032 1.00 88.00 96 ARG A C 1
ATOM 711 O O . ARG A 1 96 ? 7.715 -14.133 -5.482 1.00 88.00 96 ARG A O 1
ATOM 718 N N . ILE A 1 97 ? 6.666 -15.904 -6.431 1.00 72.00 97 ILE A N 1
ATOM 719 C CA . ILE A 1 97 ? 7.720 -16.921 -6.312 1.00 72.00 97 ILE A CA 1
ATOM 720 C C . ILE A 1 97 ? 8.177 -17.301 -7.717 1.00 72.00 97 ILE A C 1
ATOM 722 O O . ILE A 1 97 ? 7.287 -17.427 -8.591 1.00 72.00 97 ILE A O 1
#